Protein AF-A0A0E0MGQ7-F1 (afdb_monomer_lite)

Foldseek 3Di:
DPPVVVVVVVPPPPPPPVPPPPVPPDPLCNQPVVSDPPRDDDPPAHQADPDPVVNVVLVVLLVVCVVQLQQLQVQLCCQPPVCVVVVHDHDPVSNVVSVVSNVVVVVCCVPPFDDPPAPETPSDPHHHPSRVSNCVRPVSPPVVVVVVVD

Sequence (150 aa):
MKRRKQQDLMKREDHDDEEISTEDHVDGNEINPMGQVPAIIDGRFRLYPADLFTRAKLEAILDWHHTNLRRGAATFILNTVLAPSLGLPSSPEAAKEAEKVQFRSLGMIESMWLKGEAKFLLGNPQLSIADLSLLSGGEQHLKIITRNRE

Secondary structure (DSSP, 8-state):
-HHHHHHHHTTS---------GGG---HHHH-TT--S---EETTEESS-S-HHHHHHHHHHHHHHHHTHHHHHHHHHIIIIIHHHTT----HHHHHHHHHHHHHHHHHIIIII--TT-SSGGG-SS--HHHHHHHHHHHHHHHHHHHT--

pLDDT: mean 72.76, std 16.53, range [39.03, 93.69]

Structure (mmCIF, N/CA/C/O backbone):
data_AF-A0A0E0MGQ7-F1
#
_entry.id   AF-A0A0E0MGQ7-F1
#
loop_
_atom_site.group_PDB
_atom_site.id
_atom_site.type_symbol
_atom_site.label_atom_id
_atom_site.label_alt_id
_atom_site.label_comp_id
_atom_site.label_asym_id
_atom_site.label_entity_id
_atom_site.label_seq_id
_atom_site.pdbx_PDB_ins_code
_atom_site.Cartn_x
_atom_site.Cartn_y
_atom_site.Cartn_z
_atom_site.occupancy
_atom_site.B_iso_or_equiv
_atom_site.auth_seq_id
_atom_site.auth_comp_id
_atom_site.auth_asym_id
_atom_site.auth_a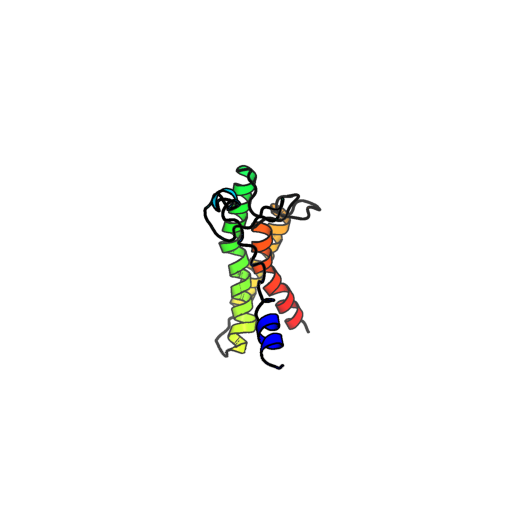tom_id
_atom_site.pdbx_PDB_model_num
ATOM 1 N N . MET A 1 1 ? -44.208 -32.811 -43.108 1.00 50.06 1 MET A N 1
ATOM 2 C CA . MET A 1 1 ? -43.593 -31.469 -43.275 1.00 50.06 1 MET A CA 1
ATOM 3 C C . MET A 1 1 ? -42.924 -30.891 -42.012 1.00 50.06 1 MET A C 1
ATOM 5 O O . MET A 1 1 ? -42.126 -29.979 -42.155 1.00 50.06 1 MET A O 1
ATOM 9 N N . LYS A 1 2 ? -43.170 -31.414 -40.793 1.00 51.78 2 LYS A N 1
ATOM 10 C CA . LYS A 1 2 ? -42.586 -30.882 -39.536 1.00 51.78 2 LYS A CA 1
ATOM 11 C C . LYS A 1 2 ? -41.213 -31.448 -39.117 1.00 51.78 2 LYS A C 1
ATOM 13 O O . LYS A 1 2 ? -40.557 -30.838 -38.290 1.00 51.78 2 LYS A O 1
ATOM 18 N N . ARG A 1 3 ? -40.744 -32.561 -39.702 1.00 46.03 3 ARG A N 1
ATOM 19 C CA . ARG A 1 3 ? -39.445 -33.175 -39.345 1.00 46.03 3 ARG A CA 1
ATOM 20 C C . ARG A 1 3 ? -38.219 -32.532 -40.013 1.00 46.03 3 ARG A C 1
ATOM 22 O O . ARG A 1 3 ? -37.156 -32.526 -39.414 1.00 46.03 3 ARG A O 1
ATOM 29 N N . ARG A 1 4 ? -38.370 -31.936 -41.205 1.00 45.41 4 ARG A N 1
ATOM 30 C CA . ARG A 1 4 ? -37.255 -31.267 -41.909 1.00 45.41 4 ARG A CA 1
ATOM 31 C C . ARG A 1 4 ? -36.827 -29.959 -41.233 1.00 45.41 4 ARG A C 1
ATOM 33 O O . ARG A 1 4 ? -35.643 -29.743 -41.051 1.00 45.41 4 ARG A O 1
ATOM 40 N N . LYS A 1 5 ? -37.782 -29.157 -40.737 1.00 49.78 5 LYS A N 1
ATOM 41 C CA . LYS A 1 5 ? -37.465 -27.908 -40.020 1.00 49.78 5 LYS A CA 1
ATOM 42 C C . LYS A 1 5 ? -36.743 -28.120 -38.685 1.00 49.78 5 LYS A C 1
ATOM 44 O O . LYS A 1 5 ? -36.002 -27.237 -38.293 1.00 49.78 5 LYS A O 1
ATOM 49 N N . GLN A 1 6 ? -36.937 -29.253 -37.998 1.00 39.66 6 GLN A N 1
ATOM 50 C CA . GLN A 1 6 ? -36.171 -29.548 -36.778 1.00 39.66 6 GLN A CA 1
ATOM 51 C C . GLN A 1 6 ? -34.756 -30.052 -37.076 1.00 39.66 6 GLN A C 1
ATOM 53 O O . GLN A 1 6 ? -33.844 -29.715 -36.335 1.00 39.66 6 GLN A O 1
ATOM 58 N N . GLN A 1 7 ? -34.550 -30.780 -38.180 1.00 42.97 7 GLN A N 1
ATOM 59 C CA . GLN A 1 7 ? -33.201 -31.172 -38.605 1.00 42.97 7 GLN A CA 1
ATOM 60 C C . GLN A 1 7 ? -32.374 -29.986 -39.120 1.00 42.97 7 GLN A C 1
ATOM 62 O O . GLN A 1 7 ? -31.172 -29.965 -38.893 1.00 42.97 7 GLN A O 1
ATOM 67 N N . ASP A 1 8 ? -33.004 -28.978 -39.734 1.00 46.03 8 ASP A N 1
ATOM 68 C CA . ASP A 1 8 ? -32.317 -27.737 -40.133 1.00 46.03 8 ASP A CA 1
ATOM 69 C C . ASP A 1 8 ? -32.055 -26.782 -38.951 1.00 46.03 8 ASP A C 1
ATOM 71 O O . ASP A 1 8 ? -31.182 -25.921 -39.045 1.00 46.03 8 ASP A O 1
ATOM 75 N N . LEU A 1 9 ? -32.794 -26.923 -37.839 1.00 42.78 9 LEU A N 1
ATOM 76 C CA . LEU A 1 9 ? -32.590 -26.142 -36.610 1.00 42.78 9 LEU A CA 1
ATOM 77 C C . LEU A 1 9 ? -31.477 -26.731 -35.725 1.00 42.78 9 LEU A C 1
ATOM 79 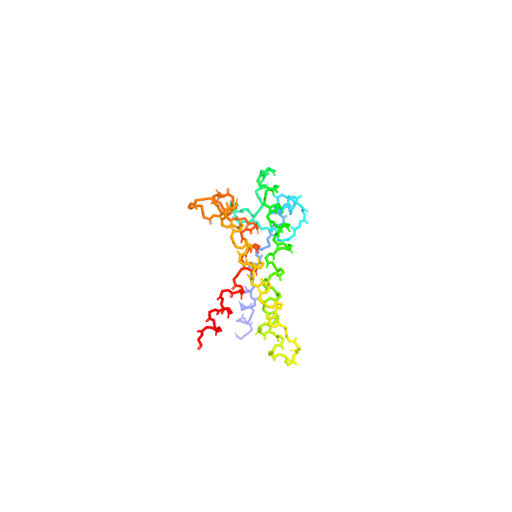O O . LEU A 1 9 ? -30.828 -25.990 -35.005 1.00 42.78 9 LEU A O 1
ATOM 83 N N . MET A 1 10 ? -31.224 -28.041 -35.827 1.00 39.81 10 MET A N 1
ATOM 84 C CA . MET A 1 10 ? -30.147 -28.746 -35.112 1.00 39.81 10 MET A CA 1
ATOM 85 C C . MET A 1 10 ? -28.768 -28.637 -35.786 1.00 39.81 10 MET A C 1
ATOM 87 O O . MET A 1 10 ? -27.805 -29.188 -35.272 1.00 39.81 10 MET A O 1
ATOM 91 N N . LYS A 1 11 ? -28.663 -27.958 -36.936 1.00 43.81 11 LYS A N 1
ATOM 92 C CA . LYS A 1 11 ? -27.399 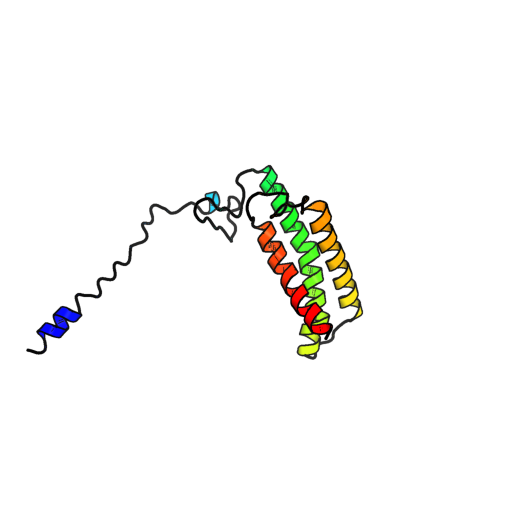-27.733 -37.669 1.00 43.81 11 LYS A CA 1
ATOM 93 C C . LYS A 1 11 ? -26.909 -26.280 -37.609 1.00 43.81 11 LYS A C 1
ATOM 95 O O . LYS A 1 11 ? -26.206 -25.832 -38.505 1.00 43.81 11 LYS A O 1
ATOM 100 N N . ARG A 1 12 ? -27.356 -25.503 -36.619 1.00 45.91 12 ARG A N 1
ATOM 101 C CA . ARG A 1 12 ? -26.920 -24.107 -36.408 1.00 45.91 12 ARG A CA 1
ATOM 102 C C . ARG A 1 12 ? -26.497 -23.836 -34.967 1.00 45.91 12 ARG A C 1
ATOM 104 O O . ARG A 1 12 ? -26.688 -22.736 -34.464 1.00 45.91 12 ARG A O 1
ATOM 111 N N . GLU A 1 13 ? -25.949 -24.854 -34.326 1.00 43.66 13 GLU A N 1
ATOM 112 C CA . GLU A 1 13 ? -25.197 -24.730 -33.078 1.00 43.66 13 GLU A CA 1
ATOM 113 C C . GLU A 1 13 ? -23.824 -25.378 -33.269 1.00 43.66 13 GLU A C 1
ATOM 115 O O . GLU A 1 13 ? -23.316 -26.063 -32.396 1.00 43.66 13 GLU A O 1
ATOM 120 N N . ASP A 1 14 ? -23.214 -25.144 -34.430 1.00 45.31 14 ASP A N 1
ATOM 121 C CA . ASP A 1 14 ? -21.761 -25.108 -34.492 1.00 45.31 14 ASP A CA 1
ATOM 122 C C . ASP A 1 14 ? -21.416 -23.701 -33.981 1.00 45.31 14 ASP A C 1
ATOM 124 O O . ASP A 1 14 ? -21.308 -22.745 -34.748 1.00 45.31 14 ASP A O 1
ATOM 128 N N . HIS A 1 15 ? -21.448 -23.526 -32.653 1.00 42.16 15 HIS A N 1
ATOM 129 C CA . HIS A 1 15 ? -20.661 -22.457 -32.058 1.00 42.16 15 HIS A CA 1
ATOM 130 C C . HIS A 1 15 ? -19.235 -22.794 -32.459 1.00 42.16 15 HIS A C 1
ATOM 132 O O . HIS A 1 15 ? -18.742 -23.875 -32.135 1.00 42.16 15 HIS A O 1
ATOM 138 N N . ASP A 1 16 ? -18.624 -21.894 -33.219 1.00 42.44 16 ASP A N 1
ATOM 139 C CA . ASP A 1 16 ? -17.182 -21.787 -33.294 1.00 42.44 16 ASP A CA 1
ATOM 140 C C . ASP A 1 16 ? -16.708 -21.539 -31.853 1.00 42.44 16 ASP A C 1
ATOM 142 O O . ASP A 1 16 ? -16.510 -20.403 -31.422 1.00 42.44 16 ASP A O 1
ATOM 146 N N . ASP A 1 17 ? -16.610 -22.609 -31.065 1.00 44.47 17 ASP A N 1
ATOM 147 C CA . ASP A 1 17 ? -15.664 -22.672 -29.975 1.00 44.47 17 ASP A CA 1
ATOM 148 C C . ASP A 1 17 ? -14.325 -22.513 -30.691 1.00 44.47 17 ASP A C 1
ATOM 150 O O . ASP A 1 17 ? -13.766 -23.478 -31.215 1.00 44.47 17 ASP A O 1
ATOM 154 N N . GLU A 1 18 ? -13.879 -21.260 -30.832 1.00 47.75 18 GLU A N 1
ATOM 155 C CA . GLU A 1 18 ? -12.483 -20.939 -31.077 1.00 47.75 18 GLU A CA 1
ATOM 156 C C . GLU A 1 18 ? -11.715 -21.717 -30.014 1.00 47.75 18 GLU A C 1
ATOM 158 O O . GLU A 1 18 ? -11.626 -21.323 -28.849 1.00 47.75 18 GLU A O 1
ATOM 163 N N . GLU A 1 19 ? -11.247 -22.897 -30.410 1.00 45.88 19 GLU A N 1
ATOM 164 C CA . GLU A 1 19 ? -10.288 -23.684 -29.676 1.00 45.88 19 GLU A CA 1
ATOM 165 C C . GLU A 1 19 ? -9.103 -22.742 -29.502 1.00 45.88 19 GLU A C 1
ATOM 167 O O . GLU A 1 19 ? -8.366 -22.482 -30.452 1.00 45.88 19 GLU A O 1
ATOM 172 N N . ILE A 1 20 ? -9.011 -22.116 -28.321 1.00 45.56 20 ILE A N 1
ATOM 173 C CA . ILE A 1 20 ? -7.906 -21.234 -27.960 1.00 45.56 20 ILE A CA 1
ATOM 174 C C . ILE A 1 20 ? -6.653 -22.053 -28.223 1.00 45.56 20 ILE A C 1
ATOM 176 O O . ILE A 1 20 ? -6.363 -23.012 -27.503 1.00 45.56 20 ILE A O 1
ATOM 180 N N . SER A 1 21 ? -5.959 -21.707 -29.306 1.00 39.03 21 SER A N 1
ATOM 181 C CA . SER A 1 21 ? -4.781 -22.417 -29.759 1.00 39.03 21 SER A CA 1
ATOM 182 C C . SER A 1 21 ? -3.794 -22.436 -28.605 1.00 39.03 21 SER A C 1
ATOM 184 O O . SER A 1 21 ? -3.331 -21.392 -28.142 1.00 39.03 21 SER A O 1
ATOM 186 N N . THR A 1 22 ? -3.453 -23.630 -28.136 1.00 48.53 22 THR A N 1
ATOM 187 C CA . THR A 1 22 ? -2.502 -23.863 -27.041 1.00 48.53 22 THR A CA 1
ATOM 188 C C . THR A 1 22 ? -1.069 -23.414 -27.370 1.00 48.53 22 THR A C 1
ATOM 190 O O . THR A 1 22 ? -0.154 -23.664 -26.592 1.00 48.53 22 THR A O 1
ATOM 193 N N . GLU A 1 23 ? -0.860 -22.765 -28.516 1.00 47.53 23 GLU A N 1
ATOM 194 C CA . GLU A 1 23 ? 0.429 -22.316 -29.045 1.00 47.53 23 GLU A CA 1
ATOM 195 C C . GLU A 1 23 ? 0.840 -20.911 -28.563 1.00 47.53 23 GLU A C 1
ATOM 197 O O . GLU A 1 23 ? 2.028 -20.607 -28.587 1.00 47.53 23 GLU A O 1
ATOM 202 N N . ASP A 1 24 ? -0.078 -20.111 -28.003 1.00 51.88 24 ASP A N 1
ATOM 203 C CA . ASP A 1 24 ? 0.230 -18.796 -27.403 1.00 51.88 24 ASP A CA 1
ATOM 204 C C . ASP A 1 24 ? 0.304 -18.841 -25.863 1.00 51.88 24 ASP A C 1
ATOM 206 O O . ASP A 1 24 ? 0.055 -17.852 -25.166 1.00 51.88 24 ASP A O 1
ATOM 210 N N . HIS A 1 25 ? 0.625 -20.004 -25.287 1.00 56.78 25 HIS A N 1
ATOM 211 C CA . HIS A 1 25 ? 0.813 -20.120 -23.842 1.00 56.78 25 HIS A CA 1
ATOM 212 C C . HIS A 1 25 ? 2.121 -19.430 -23.427 1.00 56.78 25 HIS A C 1
ATOM 214 O O . HIS A 1 25 ? 3.193 -20.032 -23.415 1.00 56.78 25 HIS A O 1
ATOM 220 N N . VAL A 1 26 ? 2.030 -18.140 -23.094 1.00 65.06 26 VAL A N 1
ATOM 221 C CA . VAL A 1 26 ? 3.125 -17.397 -22.461 1.00 65.06 26 VAL A CA 1
ATOM 222 C C . VAL A 1 26 ? 3.435 -18.070 -21.126 1.00 65.06 26 VAL A C 1
ATOM 224 O O . VAL A 1 26 ? 2.553 -18.192 -20.274 1.00 65.06 26 VAL A O 1
ATOM 227 N N . ASP A 1 27 ? 4.681 -18.514 -20.944 1.00 73.38 27 ASP A N 1
ATOM 228 C CA . ASP A 1 27 ? 5.121 -19.143 -19.700 1.00 73.38 27 ASP A CA 1
ATOM 229 C C . ASP A 1 27 ? 4.822 -18.201 -18.523 1.00 73.38 27 ASP A C 1
ATOM 231 O O . ASP A 1 27 ? 5.208 -17.029 -18.519 1.00 73.38 27 ASP A O 1
ATOM 235 N N . GLY A 1 28 ? 4.140 -18.711 -17.496 1.00 66.12 28 GLY A N 1
ATOM 236 C CA . GLY A 1 28 ? 3.851 -17.963 -16.277 1.00 66.12 28 GLY A CA 1
ATOM 237 C C . GLY A 1 28 ? 5.109 -17.373 -15.632 1.00 66.12 28 GLY A C 1
ATOM 238 O O . GLY A 1 28 ? 5.018 -16.307 -15.026 1.00 66.12 28 GLY A O 1
ATOM 239 N N . ASN A 1 29 ? 6.282 -17.982 -15.830 1.00 72.44 29 ASN A N 1
ATOM 240 C CA . ASN A 1 29 ? 7.571 -17.440 -15.398 1.00 72.44 29 ASN A CA 1
ATOM 241 C C . ASN A 1 29 ? 8.080 -16.278 -16.273 1.00 72.44 29 ASN A C 1
ATOM 243 O O . ASN A 1 29 ? 8.826 -15.429 -15.789 1.00 72.44 29 ASN A O 1
ATOM 247 N N . GLU A 1 30 ? 7.672 -16.176 -17.538 1.00 73.00 30 GLU A N 1
ATOM 248 C CA . GLU A 1 30 ? 7.931 -14.986 -18.364 1.00 73.00 30 GLU A CA 1
ATOM 249 C C . GLU A 1 30 ? 7.027 -13.808 -17.974 1.00 73.00 30 GLU A C 1
ATOM 251 O O . GLU A 1 30 ? 7.391 -12.638 -18.156 1.00 73.00 30 GLU A O 1
ATOM 256 N N . ILE A 1 31 ? 5.849 -14.105 -17.419 1.00 72.50 31 ILE A N 1
ATOM 257 C CA . ILE A 1 31 ? 4.905 -13.109 -16.900 1.00 72.50 31 ILE A CA 1
ATOM 258 C C . ILE A 1 31 ? 5.308 -12.648 -15.501 1.00 72.50 31 ILE A C 1
ATOM 260 O O . ILE A 1 31 ? 5.447 -11.449 -15.242 1.00 72.50 31 ILE A O 1
ATOM 264 N N . ASN A 1 32 ? 5.488 -13.609 -14.603 1.00 72.94 32 ASN A N 1
ATOM 265 C CA . ASN A 1 32 ? 5.985 -13.419 -13.260 1.00 72.94 32 ASN A CA 1
ATOM 266 C C . ASN A 1 32 ? 7.150 -14.390 -13.013 1.00 72.94 32 ASN A C 1
ATOM 268 O O . ASN A 1 32 ? 6.919 -15.531 -12.620 1.00 72.94 32 ASN A O 1
ATOM 272 N N . PRO A 1 33 ? 8.407 -13.938 -13.139 1.00 72.12 33 PRO A N 1
ATOM 273 C CA . PRO A 1 33 ? 9.584 -14.785 -12.920 1.00 72.12 33 PRO A CA 1
ATOM 274 C C . PRO A 1 33 ? 9.762 -15.260 -11.475 1.00 72.12 33 PRO A C 1
ATOM 276 O O . PRO A 1 33 ? 10.703 -15.995 -11.190 1.00 72.12 33 PRO A O 1
ATOM 279 N N . MET A 1 34 ? 8.881 -14.860 -10.555 1.00 71.62 34 MET A N 1
ATOM 280 C CA . MET A 1 34 ? 8.790 -15.456 -9.223 1.00 71.62 34 MET A CA 1
ATOM 281 C C . MET A 1 34 ? 7.940 -16.732 -9.184 1.00 71.62 34 MET A C 1
ATOM 283 O O . MET A 1 34 ? 7.891 -17.384 -8.143 1.00 71.62 34 MET A O 1
ATOM 287 N N . GLY A 1 35 ? 7.236 -17.073 -10.268 1.00 76.38 35 GLY A N 1
ATOM 288 C CA . GLY A 1 35 ? 6.303 -18.202 -10.311 1.00 76.38 35 GLY A CA 1
ATOM 289 C C . GLY A 1 35 ? 5.093 -18.026 -9.385 1.00 76.38 35 GLY A C 1
ATOM 290 O O . GLY A 1 35 ? 4.498 -19.009 -8.949 1.00 76.38 35 GLY A O 1
ATOM 291 N N . GLN A 1 36 ? 4.750 -16.783 -9.029 1.00 69.31 36 GLN A N 1
ATOM 292 C CA . GLN A 1 36 ? 3.656 -16.453 -8.112 1.00 69.31 36 GLN A CA 1
ATOM 293 C C . GLN A 1 36 ? 2.460 -15.842 -8.854 1.00 69.31 36 GLN A C 1
ATOM 295 O O . GLN A 1 36 ? 2.594 -15.237 -9.917 1.00 69.31 36 GLN A O 1
ATOM 300 N N . VAL A 1 37 ? 1.271 -15.961 -8.269 1.00 71.06 37 VAL A N 1
ATOM 301 C CA . VAL A 1 37 ? 0.057 -15.279 -8.741 1.00 71.06 37 VAL A CA 1
ATOM 302 C C . VAL A 1 37 ? -0.198 -13.999 -7.929 1.00 71.06 37 VAL A C 1
ATOM 304 O O . VAL A 1 37 ? 0.166 -13.956 -6.753 1.00 71.06 37 VAL A O 1
ATOM 307 N N . PRO A 1 38 ? -0.855 -12.975 -8.508 1.00 70.88 38 PRO A N 1
ATOM 308 C CA . PRO A 1 38 ? -1.371 -12.921 -9.879 1.00 70.88 38 PRO A CA 1
ATOM 309 C C . PRO A 1 38 ? -0.269 -12.679 -10.926 1.00 70.88 38 PRO A C 1
ATOM 311 O O . PRO A 1 38 ? 0.606 -11.836 -10.743 1.00 70.88 38 PRO A O 1
ATOM 314 N N . ALA A 1 39 ? -0.351 -13.398 -12.047 1.00 71.38 39 ALA A N 1
ATOM 315 C CA . ALA A 1 39 ? 0.495 -13.229 -13.226 1.00 71.38 39 ALA A CA 1
ATOM 316 C C . ALA A 1 39 ? -0.400 -12.743 -14.376 1.00 71.38 39 ALA A C 1
ATOM 318 O O . ALA A 1 39 ? -1.238 -13.495 -14.863 1.00 71.38 39 ALA A O 1
ATOM 319 N N . ILE A 1 40 ? -0.290 -11.462 -14.745 1.00 73.50 40 ILE A N 1
ATOM 320 C CA . ILE A 1 40 ? -1.155 -10.828 -15.753 1.00 73.50 40 ILE A CA 1
ATOM 321 C C . ILE A 1 40 ? -0.289 -10.093 -16.779 1.00 73.50 40 ILE A C 1
ATOM 323 O O . ILE A 1 40 ? 0.555 -9.269 -16.409 1.00 73.50 40 ILE A O 1
ATOM 327 N N . ILE A 1 41 ? -0.552 -10.370 -18.057 1.00 67.88 41 ILE A N 1
ATOM 328 C CA . ILE A 1 41 ? -0.111 -9.579 -19.210 1.00 67.88 41 ILE A CA 1
ATOM 329 C C . ILE A 1 41 ? -1.345 -9.206 -20.023 1.00 67.88 41 ILE A C 1
ATOM 331 O O . ILE A 1 41 ? -2.159 -10.070 -20.329 1.00 67.88 41 ILE A O 1
ATOM 335 N N . ASP A 1 42 ? -1.448 -7.931 -20.393 1.00 72.69 42 ASP A N 1
ATOM 336 C CA . ASP A 1 42 ? -2.427 -7.440 -21.367 1.00 72.69 42 ASP A CA 1
ATOM 337 C C . ASP A 1 42 ? -1.706 -6.542 -22.386 1.00 72.69 42 ASP A C 1
ATOM 339 O O . ASP A 1 42 ? -1.285 -5.417 -22.092 1.00 72.69 42 ASP A O 1
ATOM 343 N N . GLY A 1 43 ? -1.430 -7.083 -23.575 1.00 80.00 43 GLY A N 1
ATOM 344 C CA . GLY A 1 43 ? -0.582 -6.435 -24.575 1.00 80.00 43 GLY A CA 1
ATOM 345 C C . GLY A 1 43 ? 0.814 -6.093 -24.031 1.00 80.00 43 GLY A C 1
ATOM 346 O O . GLY A 1 43 ? 1.636 -6.972 -23.778 1.00 80.00 43 GLY A O 1
ATOM 347 N N . ARG A 1 44 ? 1.113 -4.795 -23.870 1.00 73.06 44 ARG A N 1
ATOM 348 C CA . ARG A 1 44 ? 2.401 -4.316 -23.312 1.00 73.06 44 ARG A CA 1
ATOM 349 C C . ARG A 1 44 ? 2.374 -4.109 -21.795 1.00 73.06 44 ARG A C 1
ATOM 351 O O . ARG A 1 44 ? 3.415 -3.797 -21.216 1.00 73.06 44 ARG A O 1
ATOM 358 N N . PHE A 1 45 ? 1.211 -4.248 -21.166 1.00 75.06 45 PHE A N 1
ATOM 359 C CA . PHE A 1 45 ? 1.045 -4.062 -19.733 1.00 75.06 45 PHE A CA 1
ATOM 360 C C . PHE A 1 45 ? 1.604 -5.263 -18.963 1.00 75.06 45 PHE A C 1
ATOM 362 O O . PHE A 1 45 ? 1.294 -6.411 -19.282 1.00 75.06 45 PHE A O 1
ATOM 369 N N . ARG A 1 46 ? 2.432 -4.995 -17.945 1.00 76.94 46 ARG A N 1
ATOM 370 C CA . ARG A 1 46 ? 3.018 -6.009 -17.054 1.00 76.94 46 ARG A CA 1
ATOM 371 C C . ARG A 1 46 ? 3.013 -5.506 -15.616 1.00 76.94 46 ARG A C 1
ATOM 373 O O . ARG A 1 46 ? 3.580 -4.452 -15.338 1.00 76.94 46 ARG A O 1
ATOM 380 N N . LEU A 1 47 ? 2.454 -6.295 -14.697 1.00 82.38 47 LEU A N 1
ATOM 381 C CA . LEU A 1 47 ? 2.465 -5.981 -13.259 1.00 82.38 47 LEU A CA 1
ATOM 382 C C . LEU A 1 47 ? 3.860 -6.077 -12.631 1.00 82.38 47 LEU A C 1
ATOM 384 O O . LEU A 1 47 ? 4.142 -5.384 -11.650 1.00 82.38 47 LEU A O 1
ATOM 388 N N . TYR A 1 48 ? 4.718 -6.918 -13.212 1.00 82.38 48 TYR A N 1
ATOM 389 C CA . TYR A 1 48 ? 6.102 -7.121 -12.809 1.00 82.38 48 TYR A CA 1
ATOM 390 C C . TYR A 1 48 ? 7.059 -6.604 -13.892 1.00 82.38 48 TYR A C 1
ATOM 392 O O . TYR A 1 48 ? 7.154 -7.193 -14.972 1.00 82.38 48 TYR A O 1
ATOM 400 N N . PRO A 1 49 ? 7.807 -5.518 -13.627 1.00 81.94 49 PRO A N 1
ATOM 401 C CA . PRO A 1 49 ? 8.837 -5.031 -14.538 1.00 81.94 49 PRO A CA 1
ATOM 402 C C . PRO A 1 49 ? 9.930 -6.078 -14.758 1.00 81.94 49 PRO A C 1
ATOM 404 O O . PRO A 1 49 ? 10.276 -6.821 -13.836 1.00 81.94 49 PRO A O 1
ATOM 407 N N . ALA A 1 50 ? 10.505 -6.115 -15.963 1.00 80.50 50 ALA A N 1
ATOM 408 C CA . ALA A 1 50 ? 11.626 -6.998 -16.295 1.00 80.50 50 ALA A CA 1
ATOM 409 C C . ALA A 1 50 ? 12.938 -6.575 -15.604 1.00 80.50 50 ALA A C 1
ATOM 411 O O . ALA A 1 50 ? 13.740 -7.430 -15.237 1.00 80.50 50 ALA A O 1
ATOM 412 N N . ASP A 1 51 ? 13.135 -5.267 -15.399 1.00 85.44 51 ASP A N 1
ATOM 413 C CA . ASP A 1 51 ? 14.317 -4.716 -14.734 1.00 85.44 51 ASP A CA 1
ATOM 414 C C . ASP A 1 51 ? 14.404 -5.162 -13.266 1.00 85.44 51 ASP A C 1
ATOM 416 O O . ASP A 1 51 ? 13.504 -4.909 -12.458 1.00 85.44 51 ASP A O 1
ATOM 420 N N . LEU A 1 52 ? 15.522 -5.803 -12.917 1.00 85.31 52 LEU A N 1
ATOM 421 C CA . LEU A 1 52 ? 15.735 -6.408 -11.602 1.00 85.31 52 LEU A CA 1
ATOM 422 C C . LEU A 1 52 ? 15.802 -5.367 -10.480 1.00 85.31 52 LEU A C 1
ATOM 424 O O . LEU A 1 52 ? 15.286 -5.616 -9.392 1.00 85.31 52 LEU A O 1
ATOM 428 N N . PHE A 1 53 ? 16.389 -4.194 -10.730 1.00 88.00 53 PHE A N 1
ATOM 429 C CA . PHE A 1 53 ? 16.476 -3.139 -9.716 1.00 88.00 53 PHE A CA 1
ATOM 430 C C . PHE A 1 53 ? 15.104 -2.549 -9.393 1.00 88.00 53 PHE A C 1
ATOM 432 O O . PHE A 1 53 ? 14.784 -2.313 -8.225 1.00 88.00 53 PHE A O 1
ATOM 439 N N . THR A 1 54 ? 14.281 -2.320 -10.413 1.00 84.56 54 THR A N 1
ATOM 440 C CA . THR A 1 54 ? 12.899 -1.866 -10.247 1.00 84.56 54 THR A CA 1
ATOM 441 C C . THR A 1 54 ? 12.083 -2.920 -9.509 1.00 84.56 54 THR A C 1
ATOM 443 O O . THR A 1 54 ? 11.397 -2.584 -8.545 1.00 84.56 54 THR A O 1
ATOM 446 N N . ARG A 1 55 ? 12.218 -4.199 -9.879 1.00 85.62 55 ARG A N 1
ATOM 447 C CA . ARG A 1 55 ? 11.540 -5.303 -9.190 1.00 85.62 55 ARG A CA 1
ATOM 448 C C . ARG A 1 55 ? 11.925 -5.391 -7.714 1.00 85.62 55 ARG A C 1
ATOM 450 O O . ARG A 1 55 ? 11.038 -5.430 -6.874 1.00 85.62 55 ARG A O 1
ATOM 457 N N . ALA A 1 56 ? 13.214 -5.328 -7.382 1.00 88.00 56 ALA A N 1
ATOM 458 C CA . ALA A 1 56 ? 13.675 -5.379 -5.993 1.00 88.00 56 ALA A CA 1
ATOM 459 C C . ALA A 1 56 ? 13.097 -4.241 -5.128 1.00 88.00 56 ALA A C 1
ATOM 461 O O . ALA A 1 56 ? 12.787 -4.441 -3.955 1.00 88.00 56 ALA A O 1
ATOM 462 N N . LYS A 1 57 ? 12.907 -3.046 -5.702 1.00 87.50 57 LYS A N 1
ATOM 463 C CA . LYS A 1 57 ? 12.251 -1.931 -5.001 1.00 87.50 57 LYS A CA 1
ATOM 464 C C . LYS A 1 57 ? 10.754 -2.164 -4.801 1.00 87.50 57 LYS A C 1
ATOM 466 O O . LYS A 1 57 ? 10.234 -1.797 -3.753 1.00 87.50 57 LYS A O 1
ATOM 471 N N . LEU A 1 58 ? 10.071 -2.753 -5.784 1.00 87.75 58 LEU A N 1
ATOM 472 C CA . LEU A 1 58 ? 8.661 -3.128 -5.648 1.00 87.75 58 LEU A CA 1
ATOM 473 C C . LEU A 1 58 ? 8.478 -4.203 -4.572 1.00 87.75 58 LEU A C 1
ATOM 475 O O . LEU A 1 58 ? 7.604 -4.056 -3.726 1.00 87.75 58 LEU A O 1
ATOM 479 N N . GLU A 1 59 ? 9.350 -5.210 -4.534 1.00 86.19 59 GLU A N 1
ATOM 480 C CA . GLU A 1 59 ? 9.357 -6.231 -3.478 1.00 86.19 59 GLU A CA 1
ATOM 481 C C . GLU A 1 59 ? 9.550 -5.623 -2.086 1.00 86.19 59 GLU A C 1
ATOM 483 O O . GLU A 1 59 ? 8.817 -5.949 -1.157 1.00 86.19 59 GLU A O 1
ATOM 488 N N . ALA A 1 60 ? 10.468 -4.662 -1.941 1.00 87.50 60 ALA A N 1
ATOM 489 C CA . ALA A 1 60 ? 10.649 -3.954 -0.674 1.00 87.50 60 ALA A CA 1
ATOM 490 C C . ALA A 1 60 ? 9.377 -3.204 -0.229 1.00 87.50 60 ALA A C 1
ATOM 492 O O . ALA A 1 60 ? 9.078 -3.146 0.965 1.00 87.50 60 ALA A O 1
ATOM 493 N N . ILE A 1 61 ? 8.611 -2.648 -1.175 1.00 86.19 61 ILE A N 1
ATOM 494 C CA . ILE A 1 61 ? 7.319 -2.010 -0.888 1.00 86.19 61 ILE A CA 1
ATOM 495 C C . ILE A 1 61 ? 6.284 -3.051 -0.448 1.00 86.19 61 ILE A C 1
ATOM 497 O O . ILE A 1 61 ? 5.571 -2.817 0.530 1.00 86.19 61 ILE A O 1
ATOM 501 N N . LEU A 1 62 ? 6.198 -4.188 -1.146 1.00 83.81 62 LEU A N 1
ATOM 502 C CA . LEU A 1 62 ? 5.264 -5.270 -0.820 1.00 83.81 62 LEU A CA 1
ATOM 503 C C . LEU A 1 62 ? 5.531 -5.835 0.582 1.00 83.81 62 LEU A C 1
ATOM 505 O O . LEU A 1 62 ? 4.604 -5.936 1.388 1.00 83.81 62 LEU A O 1
ATOM 509 N N . ASP A 1 63 ? 6.788 -6.129 0.910 1.00 83.75 63 ASP A N 1
ATOM 510 C CA . ASP A 1 63 ? 7.175 -6.666 2.219 1.00 83.75 63 ASP A CA 1
ATOM 511 C C . ASP A 1 63 ? 6.886 -5.670 3.358 1.00 83.75 63 ASP A C 1
ATOM 513 O O . ASP A 1 63 ? 6.258 -5.998 4.374 1.00 83.75 63 ASP A O 1
ATOM 517 N N . TRP A 1 64 ? 7.223 -4.393 3.152 1.00 83.44 64 TRP A N 1
ATOM 518 C CA . TRP A 1 64 ? 6.868 -3.340 4.103 1.00 83.44 64 TRP A CA 1
ATOM 519 C C . TRP A 1 64 ? 5.347 -3.183 4.255 1.00 83.44 64 TRP A C 1
ATOM 521 O O . TRP A 1 64 ? 4.849 -2.964 5.366 1.00 83.44 64 TRP A O 1
ATOM 531 N N . HIS A 1 65 ? 4.582 -3.323 3.170 1.00 76.06 65 HIS A N 1
ATOM 532 C CA . HIS A 1 65 ? 3.123 -3.208 3.197 1.00 76.06 65 HIS A CA 1
ATOM 533 C C . HIS A 1 65 ? 2.490 -4.278 4.097 1.00 76.06 65 HIS A C 1
ATOM 535 O O . HIS A 1 65 ? 1.595 -3.965 4.895 1.00 76.06 65 HIS A O 1
ATOM 541 N N . HIS A 1 66 ? 2.985 -5.518 4.032 1.00 70.31 66 HIS A N 1
ATOM 542 C CA . HIS A 1 66 ? 2.505 -6.622 4.865 1.00 70.31 66 HIS A CA 1
ATOM 543 C C . HIS A 1 66 ? 2.711 -6.389 6.367 1.00 70.31 66 HIS A C 1
ATOM 545 O O . HIS A 1 66 ? 1.929 -6.895 7.176 1.00 70.31 66 HIS A O 1
ATOM 551 N N . THR A 1 67 ? 3.706 -5.588 6.751 1.00 69.88 67 THR A N 1
ATOM 552 C CA . THR A 1 67 ? 4.064 -5.345 8.156 1.00 69.88 67 THR A CA 1
ATOM 553 C C . THR A 1 67 ? 3.503 -4.042 8.736 1.00 69.88 67 THR A C 1
ATOM 555 O O . THR A 1 67 ? 3.404 -3.926 9.960 1.00 69.88 67 THR A O 1
ATOM 558 N N . ASN A 1 68 ? 3.066 -3.095 7.896 1.00 69.19 68 ASN A N 1
ATOM 559 C CA . ASN A 1 68 ? 2.633 -1.763 8.336 1.00 69.19 68 ASN A CA 1
ATOM 560 C C . ASN A 1 68 ? 1.160 -1.481 8.003 1.00 69.19 68 ASN A C 1
ATOM 562 O O . ASN A 1 68 ? 0.309 -1.459 8.898 1.00 69.19 68 ASN A O 1
ATOM 566 N N . LEU A 1 69 ? 0.844 -1.317 6.714 1.00 71.62 69 LEU A N 1
ATOM 567 C CA . LEU A 1 69 ? -0.449 -0.789 6.266 1.00 71.62 69 LEU A CA 1
ATOM 568 C C . LEU A 1 69 ? -1.607 -1.754 6.550 1.00 71.62 69 LEU A C 1
ATOM 570 O O . LEU A 1 69 ? -2.634 -1.356 7.097 1.00 71.62 69 LEU A O 1
ATOM 574 N N . ARG A 1 70 ? -1.434 -3.048 6.248 1.00 75.25 70 ARG A N 1
ATOM 575 C CA . ARG A 1 70 ? -2.484 -4.053 6.486 1.00 75.25 70 ARG A CA 1
ATOM 576 C C . ARG A 1 70 ? -2.815 -4.179 7.971 1.00 75.25 70 ARG A C 1
ATOM 578 O O . ARG A 1 70 ? -3.980 -4.323 8.336 1.00 75.25 70 ARG A O 1
ATOM 585 N N . ARG A 1 71 ? -1.795 -4.132 8.830 1.00 78.19 71 ARG A N 1
ATOM 586 C CA . ARG A 1 71 ? -1.963 -4.306 10.275 1.00 78.19 71 ARG A CA 1
ATOM 587 C C . ARG A 1 71 ? -2.702 -3.125 10.901 1.00 78.19 71 ARG A C 1
ATOM 589 O O . ARG A 1 71 ? -3.625 -3.362 11.680 1.00 78.19 71 ARG A O 1
ATOM 596 N N . GLY A 1 72 ? -2.323 -1.893 10.553 1.00 81.44 72 GLY A N 1
ATOM 597 C CA . GLY A 1 72 ? -3.003 -0.682 11.024 1.00 81.44 72 GLY A CA 1
ATOM 598 C C . GLY A 1 72 ? -4.474 -0.673 10.608 1.00 81.44 72 GLY A C 1
ATOM 599 O O . GLY A 1 72 ? -5.363 -0.668 11.460 1.00 81.44 72 GLY A O 1
ATOM 600 N N . ALA A 1 73 ? -4.740 -0.796 9.306 1.00 81.44 73 ALA A N 1
ATOM 601 C CA . ALA A 1 73 ? -6.097 -0.772 8.767 1.00 81.44 73 ALA A CA 1
AT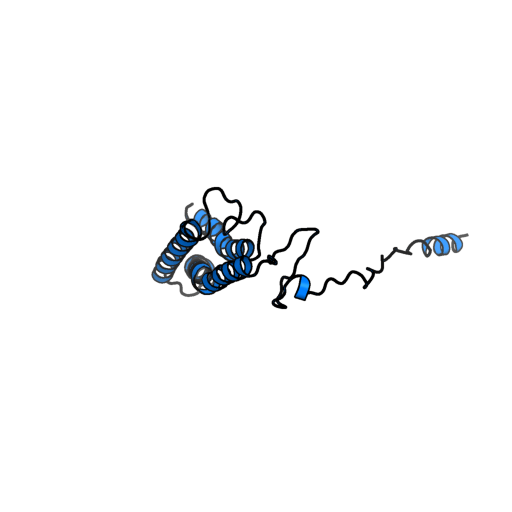OM 602 C C . ALA A 1 73 ? -6.995 -1.892 9.326 1.00 81.44 73 ALA A C 1
ATOM 604 O O . ALA A 1 73 ? -8.097 -1.616 9.803 1.00 81.44 73 ALA A O 1
ATOM 605 N N . ALA A 1 74 ? -6.528 -3.146 9.327 1.00 84.06 74 ALA A N 1
ATOM 606 C CA . ALA A 1 74 ? -7.325 -4.273 9.816 1.00 84.06 74 ALA A CA 1
ATOM 607 C C . ALA A 1 74 ? -7.655 -4.141 11.310 1.00 84.06 74 ALA A C 1
ATOM 609 O O . ALA A 1 74 ? -8.791 -4.387 11.712 1.00 84.06 74 ALA A O 1
ATOM 610 N N . THR A 1 75 ? -6.689 -3.706 12.126 1.00 86.81 75 THR A N 1
ATOM 611 C CA . THR A 1 75 ? -6.900 -3.514 13.570 1.00 86.81 75 THR A CA 1
ATOM 612 C C . THR A 1 75 ? -7.912 -2.402 13.834 1.00 86.81 75 THR A C 1
ATOM 614 O O . THR A 1 75 ? -8.780 -2.560 14.695 1.00 86.81 75 THR A O 1
ATOM 617 N N . PHE A 1 76 ? -7.850 -1.304 13.075 1.00 87.94 76 PHE A N 1
ATOM 618 C CA . PHE A 1 76 ? -8.811 -0.210 13.188 1.00 87.94 76 PHE A CA 1
ATOM 619 C C . PHE A 1 76 ? -10.231 -0.665 12.830 1.00 87.94 76 PHE A C 1
ATOM 621 O O . PHE A 1 76 ? -11.148 -0.489 13.631 1.00 87.94 76 PHE A O 1
ATOM 628 N N . ILE A 1 77 ? -10.419 -1.301 11.668 1.00 85.69 77 ILE A N 1
ATOM 629 C CA . ILE A 1 77 ? -11.736 -1.768 11.194 1.00 85.69 77 ILE A CA 1
ATOM 630 C C . ILE A 1 77 ? -12.329 -2.807 12.150 1.00 85.69 77 ILE A C 1
ATOM 632 O O . ILE A 1 77 ? -13.520 -2.754 12.471 1.00 85.69 77 ILE A O 1
ATOM 636 N N . LEU A 1 78 ? -11.498 -3.726 12.646 1.00 88.19 78 LEU A N 1
ATOM 637 C CA . LEU A 1 78 ? -11.923 -4.729 13.612 1.00 88.19 78 LEU A CA 1
ATOM 638 C C . LEU A 1 78 ? -12.479 -4.081 14.885 1.00 88.19 78 LEU A C 1
ATOM 640 O O . LEU A 1 78 ? -13.571 -4.440 15.311 1.00 88.19 78 LEU A O 1
ATOM 644 N N . ASN A 1 79 ? -11.766 -3.113 15.465 1.00 88.88 79 ASN A N 1
ATOM 645 C CA . ASN A 1 79 ? -12.150 -2.506 16.743 1.00 88.88 79 ASN A CA 1
ATOM 646 C C . ASN A 1 79 ? -13.252 -1.441 16.620 1.00 88.88 79 ASN A C 1
ATOM 648 O O . ASN A 1 79 ? -13.955 -1.189 17.594 1.00 88.88 79 ASN A O 1
ATOM 652 N N . THR A 1 80 ? -13.428 -0.815 15.456 1.00 86.06 80 THR A N 1
ATOM 653 C CA . THR A 1 80 ? -14.399 0.286 15.287 1.00 86.06 80 THR A CA 1
ATOM 654 C C . THR A 1 80 ? -15.706 -0.137 14.632 1.00 86.06 80 THR A C 1
ATOM 656 O O . THR A 1 80 ? -16.737 0.466 14.911 1.00 86.06 80 THR A O 1
ATOM 659 N N . VAL A 1 81 ? -15.686 -1.166 13.779 1.00 87.00 81 VAL A N 1
ATOM 660 C CA . VAL A 1 81 ? -16.856 -1.577 12.989 1.00 87.00 81 VAL A CA 1
ATOM 661 C C . VAL A 1 81 ? -17.226 -3.024 13.272 1.00 87.00 81 VAL A C 1
ATOM 663 O O . VAL A 1 81 ? -18.337 -3.290 13.728 1.00 87.00 81 VAL A O 1
ATOM 666 N N . LEU A 1 82 ? -16.318 -3.968 13.010 1.00 87.38 82 LEU A N 1
ATOM 667 C CA . LEU A 1 82 ? -16.679 -5.388 12.992 1.00 87.38 82 LEU A CA 1
ATOM 668 C C . LEU A 1 82 ? -16.988 -5.929 14.389 1.00 87.38 82 LEU A C 1
ATOM 670 O O . LEU A 1 82 ? -18.037 -6.538 14.572 1.00 87.38 82 LEU A O 1
ATOM 674 N N . ALA A 1 83 ? -16.115 -5.696 15.374 1.00 89.56 83 ALA A N 1
ATOM 675 C CA . ALA A 1 83 ? -16.326 -6.200 16.728 1.00 89.56 83 ALA A CA 1
ATOM 676 C C . ALA A 1 83 ? -17.603 -5.622 17.369 1.00 89.56 83 ALA A C 1
ATOM 678 O O . ALA A 1 83 ? -18.438 -6.427 17.785 1.00 89.56 83 ALA A O 1
ATOM 679 N N . PRO A 1 84 ? -17.856 -4.293 17.346 1.00 88.81 84 PRO A N 1
ATOM 680 C CA . PRO A 1 84 ? -19.118 -3.741 17.841 1.00 88.81 84 PRO A CA 1
ATOM 681 C C . PRO A 1 84 ? -20.352 -4.307 17.125 1.00 88.81 84 PRO A C 1
ATOM 683 O O . PRO A 1 84 ? -21.324 -4.672 17.781 1.00 88.81 84 PRO A O 1
ATOM 686 N N . SER A 1 85 ? -20.303 -4.447 15.794 1.00 90.12 85 SER A N 1
ATOM 687 C CA . SER A 1 85 ? -21.434 -4.967 15.004 1.00 90.12 85 SER A CA 1
ATOM 688 C C . SER A 1 85 ? -21.747 -6.438 15.294 1.00 90.12 85 SER A C 1
ATOM 690 O O . SER A 1 85 ? -22.879 -6.875 15.105 1.00 90.12 85 SER A O 1
ATOM 692 N N . LEU A 1 86 ? -20.755 -7.204 15.753 1.00 92.12 86 LEU A N 1
ATOM 693 C CA . LEU A 1 86 ? -20.892 -8.611 16.133 1.00 92.12 86 LEU A CA 1
ATOM 694 C C . LEU A 1 86 ? -21.121 -8.806 17.643 1.00 92.12 86 LEU A C 1
ATOM 696 O O . LEU A 1 86 ? -21.167 -9.945 18.102 1.00 92.12 86 LEU A O 1
ATOM 700 N N . GLY A 1 87 ? -21.235 -7.725 18.426 1.00 91.38 87 GLY A N 1
ATOM 701 C CA . GLY A 1 87 ? -21.340 -7.794 19.889 1.00 91.38 87 GLY A CA 1
ATOM 702 C C . GLY A 1 87 ? -20.076 -8.326 20.575 1.00 91.38 87 GLY A C 1
ATOM 703 O O . GLY A 1 87 ? -20.137 -8.796 21.711 1.00 91.38 87 GLY A O 1
ATOM 704 N N . LEU A 1 88 ? -18.934 -8.285 19.885 1.00 92.12 88 LEU A N 1
ATOM 705 C CA . LEU A 1 88 ? -17.638 -8.700 20.408 1.00 92.12 88 LEU A CA 1
ATOM 706 C C . LEU A 1 88 ? -16.948 -7.537 21.139 1.00 92.12 88 LEU A C 1
ATOM 708 O O . LEU A 1 88 ? -17.179 -6.372 20.803 1.00 92.12 88 LEU A O 1
ATOM 712 N N . PRO A 1 89 ? -16.053 -7.828 22.101 1.00 90.00 89 PRO A N 1
ATOM 713 C CA . PRO A 1 89 ? -15.259 -6.798 22.758 1.00 90.00 89 PRO A CA 1
ATOM 714 C C . PRO A 1 89 ? -14.419 -6.003 21.751 1.00 90.00 89 PRO A C 1
ATOM 716 O O . PRO A 1 89 ? -13.728 -6.586 20.913 1.00 90.00 89 PRO A O 1
ATOM 719 N N . SER A 1 90 ? -14.438 -4.678 21.870 1.00 93.38 90 SER A N 1
ATOM 720 C CA . SER A 1 90 ? -13.545 -3.774 21.145 1.00 93.38 90 SER A CA 1
ATOM 721 C C . SER A 1 90 ? -12.685 -2.955 22.109 1.00 93.38 90 SER A C 1
ATOM 723 O O . SER A 1 90 ? -13.067 -2.732 23.258 1.00 93.38 90 SER A O 1
ATOM 725 N N . SER A 1 91 ? -11.514 -2.506 21.648 1.00 93.38 91 SER A N 1
ATOM 726 C CA . SER A 1 91 ? -10.655 -1.571 22.386 1.00 93.38 91 SER A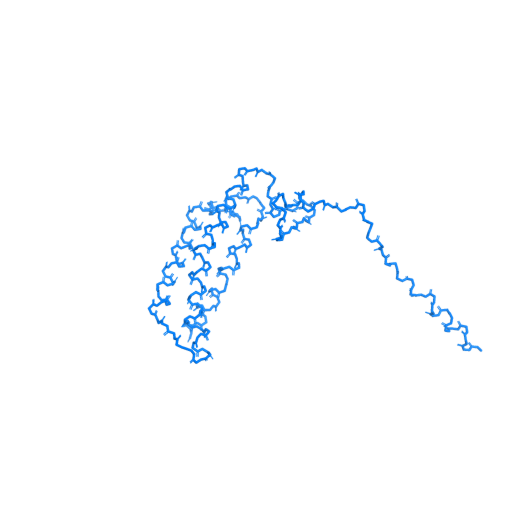 CA 1
ATOM 727 C C . SER A 1 91 ? -10.520 -0.246 21.623 1.00 93.38 91 SER A C 1
ATOM 729 O O . SER A 1 91 ? -9.899 -0.209 20.553 1.00 93.38 91 SER A O 1
ATOM 731 N N . PRO A 1 92 ? -11.059 0.861 22.169 1.00 89.81 92 PRO A N 1
ATOM 732 C CA . PRO A 1 92 ? -10.848 2.205 21.630 1.00 89.81 92 PRO A CA 1
ATOM 733 C C . PRO A 1 92 ? -9.368 2.608 21.588 1.00 89.81 92 PRO A C 1
ATOM 735 O O . PRO A 1 92 ? -8.925 3.274 20.652 1.00 89.81 92 PRO A O 1
ATOM 738 N N . GLU A 1 93 ? -8.577 2.174 22.568 1.00 93.69 93 GLU A N 1
ATOM 739 C CA . GLU A 1 93 ? -7.138 2.429 22.634 1.00 93.69 93 GLU A CA 1
ATOM 740 C C . GLU A 1 93 ? -6.410 1.720 21.489 1.00 93.69 93 GLU A C 1
ATOM 742 O O . GLU A 1 93 ? -5.603 2.340 20.796 1.00 93.69 93 GLU A O 1
ATOM 747 N N . ALA A 1 94 ? -6.740 0.449 21.233 1.00 89.69 94 ALA A N 1
ATOM 748 C CA . ALA A 1 94 ? -6.182 -0.300 20.111 1.00 89.69 94 ALA A CA 1
ATOM 749 C C . ALA A 1 94 ? -6.554 0.335 18.763 1.00 89.69 94 ALA A C 1
ATOM 751 O O . ALA A 1 94 ? -5.709 0.403 17.871 1.00 89.69 94 ALA A O 1
ATOM 752 N N . ALA A 1 95 ? -7.784 0.844 18.619 1.00 89.00 95 ALA A N 1
ATOM 753 C CA . ALA A 1 95 ? -8.195 1.584 17.428 1.00 89.00 95 ALA A CA 1
ATOM 754 C C . ALA A 1 95 ? -7.364 2.864 17.237 1.00 89.00 95 ALA A C 1
ATOM 756 O O . ALA A 1 95 ? -6.863 3.108 16.142 1.00 89.00 95 ALA A O 1
ATOM 757 N N . LYS A 1 96 ? -7.146 3.643 18.301 1.00 90.19 96 LYS A N 1
ATOM 758 C CA . LYS A 1 96 ? -6.355 4.881 18.246 1.00 90.19 96 LYS A CA 1
ATOM 759 C C . LYS A 1 96 ? -4.882 4.630 17.912 1.00 90.19 96 LYS A C 1
ATOM 761 O O . LYS A 1 96 ? -4.288 5.375 17.134 1.00 90.19 96 LYS A O 1
ATOM 766 N N . GLU A 1 97 ? -4.272 3.587 18.471 1.00 90.25 97 GLU A N 1
ATOM 767 C CA . GLU A 1 97 ? -2.895 3.218 18.111 1.00 90.25 97 GLU A CA 1
ATOM 768 C C . GLU A 1 97 ? -2.805 2.691 16.675 1.00 90.25 97 GLU A C 1
ATOM 770 O O . GLU A 1 97 ? -1.877 3.039 15.942 1.00 90.25 97 GLU A O 1
ATOM 775 N N . ALA A 1 98 ? -3.798 1.916 16.232 1.00 87.88 98 ALA A N 1
ATOM 776 C CA . ALA A 1 98 ? -3.885 1.456 14.852 1.00 87.88 98 ALA A CA 1
ATOM 777 C C . ALA A 1 98 ? -4.016 2.623 13.858 1.00 87.88 98 ALA A C 1
ATOM 779 O O . ALA A 1 98 ? -3.345 2.625 12.826 1.00 87.88 98 ALA A O 1
ATOM 780 N N . GLU A 1 99 ? -4.806 3.644 14.198 1.00 85.56 99 GLU A N 1
ATOM 781 C CA . GLU A 1 99 ? -4.942 4.880 13.421 1.00 85.56 99 GLU A CA 1
ATOM 782 C C . GLU A 1 99 ? -3.598 5.621 13.296 1.00 85.56 99 GLU A C 1
ATOM 784 O O . GLU A 1 99 ? -3.209 6.022 12.200 1.00 85.56 99 GLU A O 1
ATOM 789 N N . LYS A 1 100 ? -2.815 5.732 14.378 1.00 89.31 100 LYS A N 1
ATOM 790 C CA . LYS A 1 100 ? -1.469 6.337 14.324 1.00 89.31 100 LYS A CA 1
ATOM 791 C C . LYS A 1 100 ? -0.516 5.566 13.412 1.00 89.31 100 LYS A C 1
ATOM 793 O O . LYS A 1 100 ? 0.200 6.176 12.615 1.00 89.31 100 LYS A O 1
ATOM 798 N N . VAL A 1 101 ? -0.488 4.235 13.528 1.00 85.50 101 VAL A N 1
ATOM 799 C CA . VAL A 1 101 ? 0.326 3.371 12.654 1.00 85.50 101 VAL A CA 1
ATOM 800 C C . VAL A 1 101 ? -0.085 3.566 11.196 1.00 85.50 101 VAL A C 1
ATOM 802 O O . VAL A 1 101 ? 0.780 3.679 10.325 1.00 85.50 101 VAL A O 1
ATOM 805 N N . GLN A 1 102 ? -1.387 3.683 10.936 1.00 82.19 102 GLN A N 1
ATOM 806 C CA . GLN A 1 102 ? -1.925 3.927 9.605 1.00 82.19 102 GLN A CA 1
ATOM 807 C C . GLN A 1 102 ? -1.473 5.280 9.042 1.00 82.19 102 GLN A C 1
ATOM 809 O O . GLN A 1 102 ? -0.906 5.317 7.952 1.00 82.19 102 GLN A O 1
ATOM 814 N N . PHE A 1 103 ? -1.641 6.381 9.782 1.00 84.38 103 PHE A N 1
ATOM 815 C CA . PHE A 1 103 ? -1.199 7.709 9.335 1.00 84.38 103 PHE A CA 1
ATOM 816 C C . PHE A 1 103 ? 0.304 7.766 9.071 1.00 84.38 103 PHE A C 1
ATOM 818 O O . PHE A 1 103 ? 0.737 8.317 8.060 1.00 84.38 103 PHE A O 1
ATOM 825 N N . ARG A 1 104 ? 1.110 7.142 9.936 1.00 86.19 104 ARG A N 1
ATOM 826 C CA . ARG A 1 104 ? 2.557 7.031 9.718 1.00 86.19 104 ARG A CA 1
ATOM 827 C C . ARG A 1 104 ? 2.879 6.257 8.439 1.00 86.19 104 ARG A C 1
ATOM 829 O O . ARG A 1 104 ? 3.792 6.639 7.712 1.00 86.19 104 ARG A O 1
ATOM 836 N N . SER A 1 105 ? 2.135 5.187 8.169 1.00 83.69 105 SER A N 1
ATOM 837 C CA . SER A 1 105 ? 2.298 4.379 6.959 1.00 83.69 105 SER A CA 1
ATOM 838 C C . SER A 1 105 ? 1.965 5.194 5.705 1.00 83.69 105 SER A C 1
ATOM 840 O O . SER A 1 105 ? 2.754 5.220 4.765 1.00 83.69 105 SER A O 1
ATOM 842 N N . LEU A 1 106 ? 0.850 5.930 5.712 1.00 82.75 106 LEU A N 1
ATOM 843 C CA . LEU A 1 106 ? 0.466 6.811 4.604 1.00 82.75 106 LEU A CA 1
ATOM 844 C C . LEU A 1 106 ? 1.516 7.903 4.347 1.00 82.75 106 LEU A C 1
ATOM 846 O O . LEU A 1 106 ? 1.917 8.097 3.203 1.00 82.75 106 LEU A O 1
ATOM 850 N N . GLY A 1 107 ? 2.038 8.536 5.402 1.00 84.88 107 GLY A N 1
ATOM 851 C CA . GLY A 1 107 ? 3.113 9.525 5.266 1.00 84.88 107 GLY A CA 1
ATOM 852 C C . GLY A 1 107 ? 4.418 8.935 4.715 1.00 84.88 107 GLY A C 1
ATOM 853 O O . GLY A 1 107 ? 5.151 9.606 3.989 1.00 84.88 107 GLY A O 1
ATOM 854 N N . MET A 1 108 ? 4.720 7.667 5.008 1.00 85.25 108 MET A N 1
ATOM 855 C CA . MET A 1 108 ? 5.886 6.984 4.437 1.00 85.25 108 MET A CA 1
ATOM 856 C C . MET A 1 108 ? 5.701 6.694 2.944 1.00 85.25 108 MET A C 1
ATOM 858 O O . MET A 1 108 ? 6.629 6.915 2.170 1.00 85.25 108 MET A O 1
ATOM 862 N N . ILE A 1 109 ? 4.503 6.275 2.526 1.00 83.69 109 ILE A N 1
ATOM 863 C CA . ILE A 1 109 ? 4.172 6.089 1.105 1.00 83.69 109 ILE A CA 1
ATOM 864 C C . ILE A 1 109 ? 4.343 7.415 0.351 1.00 83.69 109 ILE A C 1
ATOM 866 O O . ILE A 1 109 ? 5.022 7.447 -0.675 1.00 83.69 109 ILE A O 1
ATOM 870 N N . GLU A 1 110 ? 3.785 8.505 0.884 1.00 81.44 110 GLU A N 1
ATOM 871 C CA . GLU A 1 110 ? 3.855 9.839 0.276 1.00 81.44 110 GLU A CA 1
ATOM 872 C C . GLU A 1 110 ? 5.289 10.368 0.164 1.00 81.44 110 GLU A C 1
ATOM 874 O O . GLU A 1 110 ? 5.682 10.873 -0.882 1.00 81.44 110 GLU A O 1
ATOM 879 N N . SER A 1 111 ? 6.090 10.221 1.220 1.00 84.06 111 SER A N 1
ATOM 880 C CA . SER A 1 111 ? 7.439 10.800 1.268 1.00 84.06 111 SER A CA 1
ATOM 881 C C . SER A 1 111 ? 8.519 9.954 0.595 1.00 84.06 111 SER A C 1
ATOM 883 O O . SER A 1 111 ? 9.476 10.508 0.053 1.00 84.06 111 SER A O 1
ATOM 885 N N . MET A 1 112 ? 8.420 8.624 0.653 1.00 82.44 112 MET A N 1
ATOM 886 C CA . MET A 1 112 ? 9.483 7.739 0.169 1.00 82.44 112 MET A CA 1
ATOM 887 C C . MET A 1 112 ? 9.199 7.127 -1.196 1.00 82.44 112 MET A C 1
ATOM 889 O O . MET A 1 112 ? 10.141 6.852 -1.947 1.00 82.44 112 MET A O 1
ATOM 893 N N . TRP A 1 113 ? 7.936 6.833 -1.497 1.00 82.25 113 TRP A N 1
ATOM 894 C CA . TRP A 1 113 ? 7.591 5.967 -2.626 1.00 82.25 113 TRP A CA 1
ATOM 895 C C . TRP A 1 113 ? 6.788 6.672 -3.702 1.00 82.25 113 TRP A C 1
ATOM 897 O O . TRP A 1 113 ? 6.915 6.304 -4.869 1.00 82.25 113 TRP A O 1
ATOM 907 N N . LEU A 1 114 ? 6.042 7.715 -3.355 1.00 83.25 114 LEU A N 1
ATOM 908 C CA . LEU A 1 114 ? 5.539 8.681 -4.318 1.00 83.25 114 LEU A CA 1
ATOM 909 C C . LEU A 1 114 ? 6.631 9.721 -4.594 1.00 83.25 114 LEU A C 1
ATOM 911 O O . LEU A 1 114 ? 7.324 10.191 -3.695 1.00 83.25 114 LEU A O 1
ATOM 915 N N . LYS A 1 115 ? 6.847 10.034 -5.873 1.00 76.88 115 LYS A N 1
ATOM 916 C CA . LYS A 1 115 ? 7.877 10.984 -6.310 1.00 76.88 115 LYS A CA 1
ATOM 917 C C . LYS A 1 115 ? 7.236 12.109 -7.105 1.00 76.88 115 LYS A C 1
ATOM 919 O O . LYS A 1 115 ? 6.911 11.915 -8.274 1.00 76.88 115 LYS A O 1
ATOM 924 N N . GLY A 1 116 ? 7.107 13.286 -6.494 1.00 74.00 116 GLY A N 1
ATOM 925 C CA . GLY A 1 116 ? 6.535 14.465 -7.152 1.00 74.00 116 GLY A CA 1
ATOM 926 C C . GLY A 1 116 ? 5.137 14.183 -7.711 1.00 74.00 116 GLY A C 1
ATOM 927 O O . GLY A 1 116 ? 4.311 13.585 -7.034 1.00 74.00 116 GLY A O 1
ATOM 928 N N . GLU A 1 117 ? 4.894 14.563 -8.965 1.00 74.38 117 GLU A N 1
ATOM 929 C CA . GLU A 1 117 ? 3.609 14.371 -9.661 1.00 74.38 117 GLU A CA 1
ATOM 930 C C . GLU A 1 117 ? 3.479 13.000 -10.359 1.00 74.38 117 GLU A C 1
ATOM 932 O O . GLU A 1 117 ? 2.698 12.829 -11.298 1.00 74.38 117 GLU A O 1
ATOM 937 N N . ALA A 1 118 ? 4.280 12.010 -9.956 1.00 79.00 118 ALA A N 1
ATOM 938 C CA . ALA A 1 118 ? 4.226 10.684 -10.556 1.00 79.00 118 ALA A CA 1
ATOM 939 C C . ALA A 1 118 ? 2.858 10.013 -10.361 1.00 79.00 118 ALA A C 1
ATOM 941 O O . ALA A 1 118 ? 2.282 10.034 -9.277 1.00 79.00 118 ALA A O 1
ATOM 942 N N . LYS A 1 119 ? 2.378 9.345 -11.418 1.00 83.06 119 LYS A N 1
ATOM 943 C CA . LYS A 1 119 ? 1.090 8.634 -11.412 1.00 83.06 119 LYS A CA 1
ATOM 944 C C . LYS A 1 119 ? 1.119 7.308 -10.646 1.00 83.06 119 LYS A C 1
ATOM 946 O O . LYS A 1 119 ? 0.069 6.861 -10.201 1.00 83.06 119 LYS A O 1
ATOM 951 N N . PHE A 1 120 ? 2.292 6.687 -10.519 1.00 87.38 120 PHE A N 1
ATOM 952 C CA . PHE A 1 120 ? 2.483 5.376 -9.897 1.00 87.38 120 PHE A CA 1
ATOM 953 C C . PHE A 1 120 ? 3.702 5.383 -8.970 1.00 87.38 120 PHE A C 1
ATOM 955 O O . PHE A 1 120 ? 4.577 6.258 -9.062 1.00 87.38 120 PHE A O 1
ATOM 962 N N . LEU A 1 121 ? 3.772 4.392 -8.083 1.00 86.25 121 LEU A N 1
ATOM 963 C CA . LEU A 1 121 ? 4.863 4.226 -7.129 1.00 86.25 121 LEU A CA 1
ATOM 964 C C . LEU A 1 121 ? 6.232 4.212 -7.817 1.00 86.25 121 LEU A C 1
ATOM 966 O O . LEU A 1 121 ? 6.400 3.789 -8.962 1.00 86.25 121 LEU A O 1
ATOM 970 N N . LEU A 1 122 ? 7.233 4.689 -7.081 1.00 85.62 122 LEU A N 1
ATOM 971 C CA . LEU A 1 122 ? 8.633 4.842 -7.484 1.00 85.62 122 LEU A CA 1
ATOM 972 C C . LEU A 1 122 ? 8.887 5.828 -8.633 1.00 85.62 122 LEU A C 1
ATOM 974 O O . LEU A 1 122 ? 10.054 6.021 -9.000 1.00 85.62 122 LEU A O 1
ATOM 978 N N . GLY A 1 123 ? 7.849 6.496 -9.143 1.00 83.75 123 GLY A N 1
ATOM 979 C CA . GLY A 1 123 ? 7.935 7.303 -10.358 1.00 83.75 123 GLY A CA 1
ATOM 980 C C . GLY A 1 123 ? 7.717 6.496 -11.636 1.00 83.75 123 GLY A C 1
ATOM 981 O O . GLY A 1 123 ? 8.109 6.953 -12.709 1.00 83.75 123 GLY A O 1
ATOM 982 N N . ASN A 1 124 ? 7.160 5.287 -11.534 1.00 82.62 124 ASN A N 1
ATOM 983 C CA . ASN A 1 124 ? 7.009 4.404 -12.682 1.00 82.62 124 ASN A CA 1
ATOM 984 C C . ASN A 1 124 ? 5.991 4.969 -13.694 1.00 82.62 124 ASN A C 1
ATOM 986 O O . ASN A 1 124 ? 4.991 5.568 -13.298 1.00 82.62 124 ASN A O 1
ATOM 990 N N . PRO A 1 125 ? 6.207 4.772 -15.009 1.00 82.62 125 PRO A N 1
ATOM 991 C CA . PR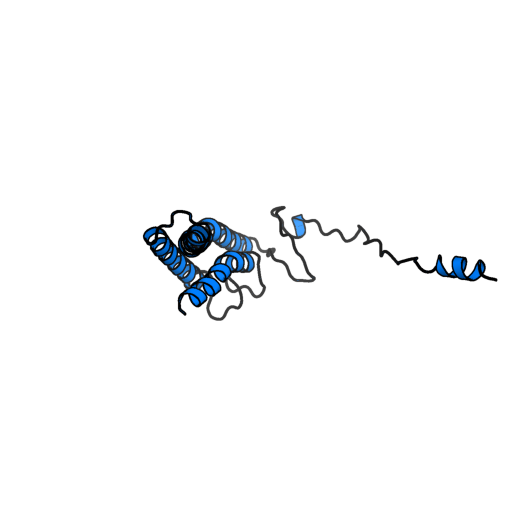O A 1 125 ? 5.274 5.224 -16.044 1.00 82.62 125 PRO A CA 1
ATOM 992 C C . PRO A 1 125 ? 4.036 4.321 -16.178 1.00 82.62 125 PRO A C 1
ATOM 994 O O . PRO A 1 125 ? 3.071 4.706 -16.833 1.00 82.62 125 PRO A O 1
ATOM 997 N N . GLN A 1 126 ? 4.069 3.123 -15.588 1.00 83.31 126 GLN A N 1
ATOM 998 C CA . GLN A 1 126 ? 3.008 2.118 -15.647 1.00 83.31 126 GLN A CA 1
ATOM 999 C C . GLN A 1 126 ? 2.675 1.610 -14.242 1.00 83.31 126 GLN A C 1
ATOM 1001 O O . GLN A 1 126 ? 3.555 1.549 -13.382 1.00 83.31 126 GLN A O 1
ATOM 1006 N N . LEU A 1 127 ? 1.414 1.217 -14.055 1.00 87.44 127 LEU A N 1
ATOM 1007 C CA . LEU A 1 127 ? 0.917 0.574 -12.844 1.00 87.44 127 LEU A CA 1
ATOM 1008 C C . LEU A 1 127 ? 1.612 -0.776 -12.619 1.00 87.44 127 LEU A C 1
ATOM 1010 O O . LEU A 1 127 ? 1.811 -1.545 -13.559 1.00 87.44 127 LEU A O 1
ATOM 1014 N N . SER A 1 128 ? 1.951 -1.064 -11.367 1.00 87.75 128 SER A N 1
ATOM 1015 C CA . SER A 1 128 ? 2.613 -2.294 -10.936 1.00 87.75 128 SER A CA 1
ATOM 1016 C C . SER A 1 128 ? 1.818 -3.026 -9.854 1.00 87.75 128 SER A C 1
ATOM 1018 O O . SER A 1 128 ? 0.846 -2.507 -9.299 1.00 87.75 128 SER A O 1
ATOM 1020 N N . ILE A 1 129 ? 2.265 -4.233 -9.499 1.00 84.50 129 ILE A N 1
ATOM 1021 C CA . ILE A 1 129 ? 1.679 -4.997 -8.389 1.00 84.50 129 ILE A CA 1
ATOM 1022 C C . ILE A 1 129 ? 1.716 -4.234 -7.054 1.00 84.50 129 ILE A C 1
ATOM 1024 O O . ILE A 1 129 ? 0.803 -4.371 -6.242 1.00 84.50 129 ILE A O 1
ATOM 1028 N N . ALA A 1 130 ? 2.731 -3.394 -6.825 1.00 85.06 130 ALA A N 1
ATOM 1029 C CA . ALA A 1 130 ? 2.837 -2.630 -5.587 1.00 85.06 130 ALA A CA 1
ATOM 1030 C C . ALA A 1 130 ? 1.720 -1.581 -5.484 1.00 85.06 130 ALA A C 1
ATOM 1032 O O . ALA A 1 130 ? 1.154 -1.402 -4.407 1.00 85.06 130 ALA A O 1
ATOM 1033 N N . ASP A 1 131 ? 1.355 -0.945 -6.604 1.00 86.12 131 ASP A N 1
ATOM 1034 C CA . ASP A 1 131 ? 0.254 0.023 -6.659 1.00 86.12 131 ASP A CA 1
ATOM 1035 C C . ASP A 1 131 ? -1.084 -0.647 -6.294 1.00 86.12 131 ASP A C 1
ATOM 1037 O O . ASP A 1 131 ? -1.849 -0.122 -5.483 1.00 86.12 131 ASP A O 1
ATOM 1041 N N . LEU A 1 132 ? -1.336 -1.853 -6.821 1.00 82.00 132 LEU A N 1
ATOM 1042 C CA . LEU A 1 132 ? -2.534 -2.642 -6.499 1.00 82.00 132 LEU A CA 1
ATOM 1043 C C . LEU A 1 132 ? -2.573 -3.079 -5.032 1.00 82.00 132 LEU A C 1
ATOM 1045 O O . LEU A 1 132 ? -3.616 -3.003 -4.376 1.00 82.00 132 LEU A O 1
ATOM 1049 N N . SER A 1 133 ? -1.437 -3.521 -4.499 1.00 78.62 133 SER A N 1
ATOM 1050 C CA . SER A 1 133 ? -1.335 -3.965 -3.110 1.00 78.62 133 SER A CA 1
ATOM 1051 C C . SER A 1 133 ? -1.658 -2.841 -2.126 1.00 78.62 133 SER A C 1
ATOM 1053 O O . SER A 1 133 ? -2.406 -3.076 -1.175 1.00 78.62 133 SER A O 1
ATOM 1055 N N . LEU A 1 134 ? -1.193 -1.611 -2.384 1.00 73.88 134 LEU A N 1
ATOM 1056 C CA . LEU A 1 134 ? -1.523 -0.450 -1.549 1.00 73.88 134 LEU A CA 1
ATOM 1057 C C . LEU A 1 134 ? -3.017 -0.091 -1.592 1.00 73.88 134 LEU A C 1
ATOM 1059 O O . LEU A 1 134 ? -3.583 0.247 -0.549 1.00 73.88 134 LEU A O 1
ATOM 1063 N N . LEU A 1 135 ? -3.674 -0.202 -2.754 1.00 66.94 135 LEU A N 1
ATOM 1064 C CA . LEU A 1 135 ? -5.120 0.044 -2.883 1.00 66.94 135 LEU A CA 1
ATOM 1065 C C . LEU A 1 135 ? -5.935 -0.899 -1.988 1.00 66.94 135 LEU A C 1
ATOM 1067 O O . LEU A 1 135 ? -6.837 -0.451 -1.276 1.00 66.94 135 LEU A O 1
ATOM 1071 N N . SER A 1 136 ? -5.568 -2.185 -1.956 1.00 60.78 136 SER A N 1
ATOM 1072 C CA . SER A 1 136 ? -6.282 -3.210 -1.179 1.00 60.78 136 SER A CA 1
ATOM 1073 C C . SER A 1 136 ? -6.288 -2.946 0.337 1.00 60.78 136 SER A C 1
ATOM 1075 O O . SER A 1 136 ? -7.244 -3.312 1.023 1.00 60.78 136 SER A O 1
ATOM 1077 N N . GLY A 1 137 ? -5.247 -2.285 0.860 1.00 56.12 137 GLY A N 1
ATOM 1078 C CA . GLY A 1 137 ? -5.140 -1.903 2.270 1.00 56.12 137 GLY A CA 1
ATOM 1079 C C . GLY A 1 137 ? -5.658 -0.495 2.585 1.00 56.12 137 GLY A C 1
ATOM 1080 O O . GLY A 1 137 ? -6.158 -0.266 3.686 1.00 56.12 137 GLY A O 1
ATOM 1081 N N . GLY A 1 138 ? -5.551 0.448 1.642 1.00 53.66 138 GLY A N 1
ATOM 1082 C CA . GLY A 1 138 ? -5.882 1.862 1.854 1.00 53.66 138 GLY A CA 1
ATOM 1083 C C . GLY A 1 138 ? -7.362 2.219 1.667 1.00 53.66 138 GLY A C 1
ATOM 1084 O O . GLY A 1 138 ? -7.914 2.979 2.465 1.00 53.66 138 GLY A O 1
ATOM 1085 N N . GLU A 1 139 ? -8.039 1.665 0.655 1.00 50.50 139 GLU A N 1
ATOM 1086 C CA . GLU A 1 139 ? -9.413 2.080 0.313 1.00 50.50 139 GLU A CA 1
ATOM 1087 C C . GLU A 1 139 ? -10.470 1.645 1.335 1.00 50.50 139 GLU A C 1
ATOM 1089 O O . GLU A 1 139 ? -11.472 2.341 1.529 1.00 50.50 139 GLU A O 1
ATOM 1094 N N . GLN A 1 140 ? -10.241 0.529 2.032 1.00 51.84 140 GLN A N 1
ATOM 1095 C CA . GLN A 1 140 ? -11.146 0.031 3.075 1.00 51.84 140 GLN A CA 1
ATOM 1096 C C . GLN A 1 140 ? -11.315 1.061 4.211 1.00 51.84 140 GLN A C 1
ATOM 1098 O O . GLN A 1 140 ? -12.344 1.099 4.878 1.00 51.84 140 GLN A O 1
ATOM 1103 N N . HIS A 1 141 ? -10.330 1.941 4.412 1.00 50.19 141 HIS A N 1
ATOM 1104 C CA . HIS A 1 141 ? -10.295 2.902 5.511 1.00 50.19 141 HIS A CA 1
ATOM 1105 C C . HIS A 1 141 ? -11.022 4.219 5.199 1.00 50.19 141 HIS A C 1
ATOM 1107 O O . HIS A 1 141 ? -11.775 4.711 6.041 1.00 50.19 141 HIS A O 1
ATOM 1113 N N . LEU A 1 142 ? -10.853 4.779 3.990 1.00 49.81 142 LEU A N 1
ATOM 1114 C CA . LEU A 1 142 ? -11.379 6.115 3.666 1.00 49.81 142 LEU A CA 1
ATOM 1115 C C . LEU A 1 142 ? -12.910 6.155 3.724 1.00 49.81 142 LEU A C 1
ATOM 1117 O O . LEU A 1 142 ? -13.477 7.109 4.252 1.00 49.81 142 LEU A O 1
ATOM 1121 N N . LYS A 1 143 ? -13.565 5.090 3.242 1.00 51.53 143 LYS A N 1
ATOM 1122 C CA . LYS A 1 143 ? -15.031 4.950 3.237 1.00 51.53 143 LYS A CA 1
ATOM 1123 C C . LYS A 1 143 ? -15.614 4.685 4.628 1.00 51.53 143 LYS A C 1
ATOM 1125 O O . LYS A 1 143 ? -16.754 5.054 4.890 1.00 51.53 143 LYS A O 1
ATOM 1130 N N . ILE A 1 144 ? -14.851 4.054 5.522 1.00 51.34 144 ILE A N 1
ATOM 1131 C CA . ILE A 1 144 ? -15.295 3.748 6.890 1.00 51.34 144 ILE A CA 1
ATOM 1132 C C . ILE A 1 144 ? -15.117 4.963 7.809 1.00 51.34 144 ILE A C 1
ATOM 1134 O O . ILE A 1 144 ? -16.014 5.267 8.591 1.00 51.34 144 ILE A O 1
ATOM 1138 N N . ILE A 1 145 ? -14.007 5.700 7.688 1.00 50.69 145 ILE A N 1
ATOM 1139 C CA . ILE A 1 145 ? -13.783 6.920 8.479 1.00 50.69 145 ILE A CA 1
ATOM 1140 C C . ILE A 1 145 ? -14.778 8.022 8.122 1.00 50.69 145 ILE A C 1
ATOM 1142 O O . ILE A 1 145 ? -15.309 8.661 9.027 1.00 50.69 145 ILE A O 1
ATOM 1146 N N . THR A 1 146 ? -15.041 8.261 6.833 1.00 49.44 146 THR A N 1
ATOM 1147 C CA . THR A 1 146 ? -15.997 9.310 6.423 1.00 49.44 146 THR A CA 1
ATOM 1148 C C . THR A 1 146 ? -17.409 9.015 6.912 1.00 49.44 146 THR A C 1
ATOM 1150 O O . THR A 1 146 ? -18.091 9.926 7.361 1.00 49.44 146 THR A O 1
ATOM 1153 N N . ARG A 1 147 ? -17.811 7.741 6.935 1.00 48.00 147 ARG A N 1
ATOM 1154 C CA . ARG A 1 147 ? -19.133 7.310 7.405 1.00 48.00 147 ARG A CA 1
ATOM 1155 C C . ARG A 1 147 ? -19.336 7.404 8.926 1.00 48.00 147 ARG A C 1
ATOM 1157 O O . ARG A 1 147 ? -20.474 7.420 9.363 1.00 48.00 147 ARG A O 1
ATOM 1164 N N . ASN A 1 148 ? -18.264 7.469 9.720 1.00 47.22 148 ASN A N 1
ATOM 1165 C CA . ASN A 1 148 ? -18.330 7.633 11.182 1.00 47.22 148 ASN A CA 1
ATOM 1166 C C . ASN A 1 148 ? -18.177 9.101 11.640 1.00 47.22 148 ASN A C 1
ATOM 1168 O O . ASN A 1 148 ? -18.126 9.356 12.843 1.00 47.22 148 ASN A O 1
ATOM 1172 N N . ARG A 1 149 ? -18.044 10.061 10.711 1.00 46.78 149 ARG A N 1
ATOM 1173 C CA . ARG A 1 149 ? -17.969 11.506 11.008 1.00 46.78 149 ARG A CA 1
ATOM 1174 C C . ARG A 1 149 ? -19.271 12.275 10.732 1.00 46.78 149 ARG A C 1
ATOM 1176 O O . ARG A 1 149 ? -19.277 13.489 10.925 1.00 46.78 149 ARG A O 1
ATOM 1183 N N . GLU A 1 150 ? -20.329 11.589 10.311 1.00 39.31 150 GLU A N 1
ATOM 1184 C CA . GLU A 1 150 ? -21.704 12.106 10.189 1.00 39.31 150 GLU A CA 1
ATOM 1185 C C . GLU A 1 150 ? -22.580 11.524 11.303 1.00 39.31 150 GLU A C 1
ATOM 1187 O O . GLU A 1 150 ? -23.439 12.273 11.820 1.00 39.31 150 GLU A O 1
#

InterPro domains:
  IPR036282 Glutathione S-transferase, C-terminal domain superfamily [SSF47616] (45-136)
  IPR043377 Glutathione S-transferase T1/2/3 [PTHR44750] (48-136)

Radius of gyration: 24.33 Å; chains: 1; bounding box: 60×48×66 Å

Organism: Oryza punctata (NCBI:txid4537)